Protein AF-A0AAV5ECA9-F1 (afdb_monomer)

Secondary structure (DSSP, 8-state):
-------HHHHHHHHHHTT---EE---TTPEE----HHHHHHHHHHHHHHHTT--S--PPPP-STTTS-EEHHHHHHHHHHHHHHSPPPBTTB--PPPPPEE-SSHHHHHHHHIIIIIHHHHHHHHS-S-----

Foldseek 3Di:
DPPPPQDDLRVVLVCQLVVVQQADEFAQADFDFDDDPVNVVVVVVVVCVVCVPPPDDDDDDDTCCVVDGDGPNNSQVCSLVVCQVVFRQDPVGTDNGDRHHYDNDVVVVVVCCCVPPVVVVVVVVPDDPDPDDD

Organism: NCBI:txid191504

Solvent-accessible surface area (backbone atoms only — not comparable to full-atom values): 8334 Å² total; per-residue (Å²): 132,85,83,70,90,58,56,75,67,52,36,50,53,51,30,51,60,68,62,73,46,71,58,48,76,47,39,51,78,41,70,45,72,69,66,57,69,67,59,53,51,52,51,50,54,51,54,48,68,74,40,74,87,53,95,72,89,82,87,84,86,87,76,32,38,88,87,56,64,36,34,40,46,55,57,54,51,50,53,50,52,50,35,67,76,53,60,51,69,48,100,88,48,72,56,88,70,75,82,61,46,73,23,67,44,65,69,57,42,52,50,49,47,39,65,71,51,48,48,55,50,53,54,62,70,68,51,74,100,77,77,75,91,125

Structure (mmCIF, N/CA/C/O backbone):
data_AF-A0AAV5ECA9-F1
#
_entry.id   AF-A0AAV5ECA9-F1
#
loop_
_atom_site.group_PDB
_atom_site.id
_atom_site.type_symbol
_atom_site.label_atom_id
_atom_site.label_alt_id
_atom_site.label_comp_id
_atom_site.label_asym_id
_atom_site.label_entity_id
_atom_site.label_seq_id
_atom_site.pdbx_PDB_ins_code
_atom_site.Cartn_x
_atom_site.Cartn_y
_atom_site.Cartn_z
_atom_site.occupancy
_atom_site.B_iso_or_equiv
_atom_site.auth_seq_id
_atom_site.auth_comp_id
_atom_site.auth_asym_id
_atom_site.auth_atom_id
_atom_site.pdbx_PDB_model_num
ATOM 1 N N . MET A 1 1 ? -8.337 20.057 -13.187 1.00 33.06 1 MET A N 1
ATOM 2 C CA . MET A 1 1 ? -7.782 18.888 -12.476 1.00 33.06 1 MET A CA 1
ATOM 3 C C . MET A 1 1 ? -8.261 18.992 -11.038 1.00 33.06 1 MET A C 1
ATOM 5 O O . MET A 1 1 ? -7.752 19.825 -10.302 1.00 33.06 1 MET A O 1
ATOM 9 N N . CYS A 1 2 ? -9.343 18.292 -10.684 1.00 32.81 2 CYS A N 1
ATOM 10 C CA . CYS A 1 2 ? -9.820 18.256 -9.302 1.00 32.81 2 CYS A CA 1
ATOM 11 C C . CYS A 1 2 ? -8.792 17.478 -8.485 1.00 32.81 2 CYS A C 1
ATOM 13 O O . CYS A 1 2 ? -8.613 16.285 -8.711 1.00 32.81 2 CYS A O 1
ATOM 15 N N . VAL A 1 3 ? -8.095 18.156 -7.578 1.00 43.09 3 VAL A N 1
ATOM 16 C CA . VAL A 1 3 ? -7.266 17.488 -6.575 1.00 43.09 3 VAL A CA 1
ATOM 17 C C . VAL A 1 3 ? -8.232 16.949 -5.525 1.00 43.09 3 VAL A C 1
ATOM 19 O O . VAL A 1 3 ? -8.545 17.623 -4.550 1.00 43.09 3 VAL A O 1
ATOM 22 N N . VAL A 1 4 ? -8.798 15.770 -5.788 1.00 57.12 4 VAL A N 1
ATOM 23 C CA . VAL A 1 4 ? -9.406 14.970 -4.724 1.00 57.12 4 VAL A CA 1
ATOM 24 C C . VAL A 1 4 ? -8.251 14.541 -3.832 1.00 57.12 4 VAL A C 1
ATOM 26 O O . VAL A 1 4 ? -7.229 14.061 -4.324 1.00 57.12 4 VAL A O 1
ATOM 29 N N . GLU A 1 5 ? -8.368 14.785 -2.534 1.00 60.12 5 GLU A N 1
ATOM 30 C CA . GLU A 1 5 ? -7.325 14.423 -1.587 1.00 60.12 5 GLU A CA 1
ATOM 31 C C . GLU A 1 5 ? -7.313 12.899 -1.403 1.00 60.12 5 GLU A C 1
ATOM 33 O O . GLU A 1 5 ? -7.992 12.345 -0.544 1.00 60.12 5 GLU A O 1
ATOM 38 N N . CYS A 1 6 ? -6.570 12.207 -2.263 1.00 73.88 6 CYS A N 1
ATOM 39 C CA . CYS A 1 6 ? -6.381 10.766 -2.184 1.00 73.88 6 CYS A CA 1
ATOM 40 C C . CYS A 1 6 ? -5.320 10.447 -1.128 1.00 73.88 6 CYS A C 1
ATOM 42 O O . CYS A 1 6 ? -4.213 10.988 -1.164 1.00 73.88 6 CYS A O 1
ATOM 44 N N . ARG A 1 7 ? -5.634 9.543 -0.198 1.00 74.62 7 ARG A N 1
ATOM 45 C CA . ARG A 1 7 ? -4.696 9.075 0.833 1.00 74.62 7 ARG A CA 1
ATOM 46 C C . ARG A 1 7 ? -4.539 7.558 0.743 1.00 74.62 7 ARG A C 1
ATOM 48 O O . ARG A 1 7 ? -5.417 6.879 0.221 1.00 74.62 7 ARG A O 1
ATOM 55 N N . THR A 1 8 ? -3.393 7.051 1.206 1.00 83.56 8 THR A N 1
ATOM 56 C CA . THR A 1 8 ? -3.091 5.608 1.328 1.00 83.56 8 THR A CA 1
ATOM 57 C C . THR A 1 8 ? -3.494 4.782 0.094 1.00 83.56 8 THR A C 1
ATOM 59 O O . THR A 1 8 ? -2.805 4.853 -0.925 1.00 83.56 8 THR A O 1
ATOM 62 N N . THR A 1 9 ? -4.583 4.012 0.163 1.00 84.31 9 THR A N 1
ATOM 63 C CA . THR A 1 9 ? -5.021 3.096 -0.904 1.00 84.31 9 THR A CA 1
ATOM 64 C C . THR A 1 9 ? -5.550 3.847 -2.124 1.00 84.31 9 THR A C 1
ATOM 66 O O . THR A 1 9 ? -5.224 3.482 -3.252 1.00 84.31 9 THR A O 1
ATOM 69 N N . ASP A 1 10 ? -6.280 4.946 -1.926 1.00 86.56 10 ASP A N 1
ATOM 70 C CA . ASP A 1 10 ? -6.808 5.751 -3.034 1.00 86.56 10 ASP A CA 1
ATOM 71 C C . ASP A 1 10 ? -5.672 6.388 -3.834 1.00 86.56 10 ASP A C 1
ATOM 73 O O . ASP A 1 10 ? -5.709 6.433 -5.063 1.00 86.56 10 ASP A O 1
ATOM 77 N N . ALA A 1 11 ? -4.616 6.831 -3.142 1.00 88.44 11 ALA A N 1
ATOM 78 C CA . ALA A 1 11 ? -3.428 7.386 -3.785 1.00 88.44 11 ALA A CA 1
ATOM 79 C C . ALA A 1 11 ? -2.706 6.334 -4.643 1.00 88.44 11 ALA A C 1
ATOM 81 O O . ALA A 1 11 ? -2.259 6.642 -5.750 1.00 88.44 11 ALA A O 1
ATOM 82 N N . PHE A 1 12 ? -2.636 5.086 -4.165 1.00 88.75 12 PHE A N 1
ATOM 83 C CA . PHE A 1 12 ? -2.111 3.971 -4.951 1.00 88.75 12 PHE A CA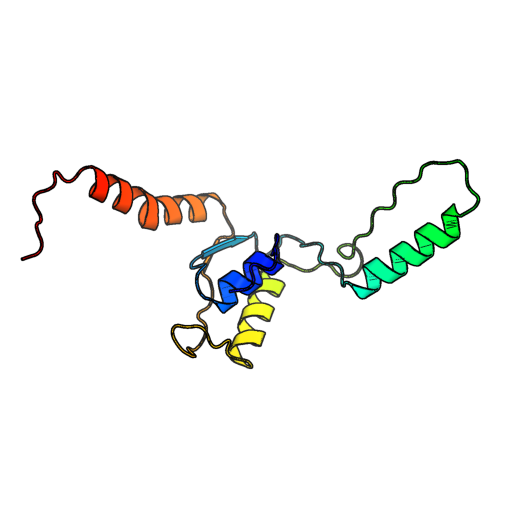 1
ATOM 84 C C . PHE A 1 12 ? -2.963 3.713 -6.200 1.00 88.75 12 PHE A C 1
ATOM 86 O O . PHE A 1 12 ? -2.416 3.638 -7.298 1.00 88.75 12 PHE A O 1
ATOM 93 N N . ILE A 1 13 ? -4.289 3.626 -6.056 1.00 90.00 13 ILE A N 1
ATOM 94 C CA . ILE A 1 13 ? -5.207 3.351 -7.172 1.00 90.00 13 ILE A CA 1
ATOM 95 C C . ILE A 1 13 ? -5.126 4.456 -8.229 1.00 90.00 13 ILE A C 1
ATOM 97 O O . ILE A 1 13 ? -4.998 4.153 -9.415 1.00 90.00 13 ILE A O 1
ATOM 101 N N . VAL A 1 14 ? -5.152 5.728 -7.821 1.00 89.19 14 VAL A N 1
ATOM 102 C CA . VAL A 1 14 ? -5.055 6.874 -8.741 1.00 89.19 14 VAL A CA 1
ATOM 103 C C . VAL A 1 14 ? -3.691 6.915 -9.423 1.00 89.19 14 VAL A C 1
ATOM 105 O O . VAL A 1 14 ? -3.618 6.997 -10.648 1.00 89.19 14 VAL A O 1
ATOM 108 N N . GLY A 1 15 ? -2.598 6.776 -8.669 1.00 88.81 15 GLY A N 1
ATOM 109 C CA . GLY A 1 15 ? -1.260 6.764 -9.258 1.00 88.81 15 GLY A CA 1
ATOM 110 C C . GLY A 1 15 ? -1.020 5.566 -10.185 1.00 88.81 15 GLY A C 1
ATOM 111 O O . GLY A 1 15 ? -0.319 5.681 -11.193 1.00 88.81 15 GLY A O 1
ATOM 112 N N . TYR A 1 16 ? -1.654 4.424 -9.907 1.00 89.44 16 TYR A N 1
ATOM 113 C CA . TYR A 1 16 ? -1.679 3.278 -10.811 1.00 89.44 16 TYR A CA 1
ATOM 114 C C . TYR A 1 16 ? -2.492 3.572 -12.080 1.00 89.44 16 TYR A C 1
ATOM 116 O O . TYR A 1 16 ? -2.037 3.271 -13.190 1.00 89.44 16 TYR A O 1
ATOM 124 N N . ALA A 1 17 ? -3.681 4.167 -11.937 1.00 88.94 17 ALA A N 1
ATOM 125 C CA . ALA A 1 17 ? -4.546 4.545 -13.050 1.00 88.94 17 ALA A CA 1
ATOM 126 C C . ALA A 1 17 ? -3.821 5.498 -14.008 1.00 88.94 17 ALA A C 1
ATOM 128 O O . ALA A 1 17 ? -3.868 5.304 -15.226 1.00 88.94 17 ALA A O 1
ATOM 129 N N . ASP A 1 18 ? -3.069 6.450 -13.461 1.00 88.12 18 ASP A N 1
ATOM 130 C CA . ASP A 1 18 ? -2.258 7.396 -14.226 1.00 88.12 18 ASP A CA 1
ATOM 131 C C . ASP A 1 18 ? -0.905 6.829 -14.683 1.00 88.12 18 ASP A C 1
ATOM 133 O O . ASP A 1 18 ? -0.225 7.441 -15.508 1.00 88.12 18 ASP A O 1
ATOM 137 N N . GLN A 1 19 ? -0.528 5.639 -14.197 1.00 86.75 19 GLN A N 1
ATOM 138 C CA . GLN A 1 19 ? 0.783 5.009 -14.404 1.00 86.75 19 GLN A CA 1
ATOM 139 C C . GLN A 1 19 ? 1.946 5.932 -13.995 1.00 86.75 19 GLN A C 1
ATOM 141 O O . GLN A 1 19 ? 3.008 5.940 -14.618 1.00 86.75 19 GLN A O 1
ATOM 146 N N . THR A 1 20 ? 1.744 6.722 -12.939 1.00 86.88 20 THR A N 1
ATOM 147 C CA . THR A 1 20 ? 2.758 7.604 -12.340 1.00 86.88 20 THR A CA 1
ATOM 148 C C . THR A 1 20 ? 3.579 6.898 -11.268 1.00 86.88 20 THR A C 1
ATOM 150 O O . THR A 1 20 ? 4.652 7.381 -10.914 1.00 86.88 20 THR A O 1
ATOM 153 N N . ILE A 1 21 ? 3.106 5.745 -10.783 1.00 85.19 21 ILE A N 1
ATOM 154 C CA . ILE A 1 21 ? 3.798 4.896 -9.810 1.00 85.19 21 ILE A CA 1
ATOM 155 C C . ILE A 1 21 ? 4.451 3.720 -10.557 1.00 85.19 21 ILE A C 1
ATOM 157 O O . ILE A 1 21 ? 3.763 2.762 -10.896 1.00 85.19 21 ILE A O 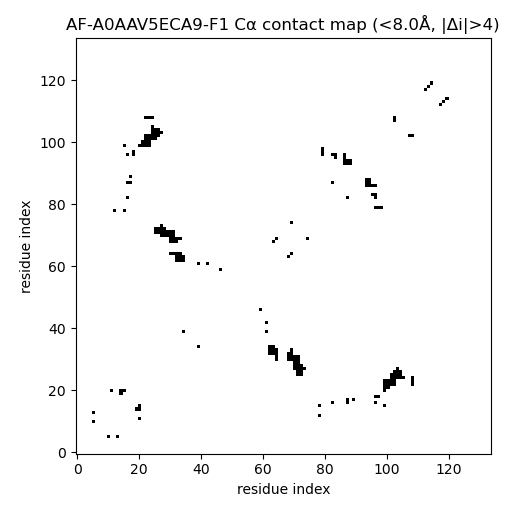1
ATOM 161 N N . PRO A 1 22 ? 5.766 3.755 -10.833 1.00 83.06 22 PRO A N 1
ATOM 162 C CA . PRO A 1 22 ? 6.455 2.683 -11.559 1.00 83.06 22 PRO A CA 1
ATOM 163 C C . PRO A 1 22 ? 6.756 1.460 -10.680 1.00 83.06 22 PRO A C 1
ATOM 165 O O . PRO A 1 22 ? 6.846 0.336 -11.177 1.00 83.06 22 PRO A O 1
ATOM 168 N N . CYS A 1 23 ? 6.906 1.665 -9.372 1.00 88.38 23 CYS A N 1
ATOM 169 C CA . CYS A 1 23 ? 7.163 0.613 -8.398 1.00 88.38 23 CYS A CA 1
ATOM 170 C C . CYS A 1 23 ? 6.566 0.955 -7.033 1.00 88.38 23 CYS A C 1
ATOM 172 O O . CYS A 1 23 ? 6.418 2.133 -6.703 1.00 88.38 23 CYS A O 1
ATOM 174 N N . PHE A 1 24 ? 6.303 -0.061 -6.215 1.00 86.94 24 PHE A N 1
ATOM 175 C CA . PHE A 1 24 ? 5.764 0.122 -4.874 1.00 86.94 24 PHE A CA 1
ATOM 176 C C . PHE A 1 24 ? 6.369 -0.880 -3.880 1.00 86.94 24 PHE A C 1
ATOM 178 O O . PHE A 1 24 ? 6.679 -2.020 -4.232 1.00 86.94 24 PHE A O 1
ATOM 185 N N . ALA A 1 25 ? 6.577 -0.433 -2.641 1.00 88.81 25 ALA A N 1
ATOM 186 C CA . ALA A 1 25 ? 7.049 -1.273 -1.547 1.00 88.81 25 ALA A CA 1
ATOM 187 C C . ALA A 1 25 ? 5.847 -1.744 -0.732 1.00 88.81 25 ALA A C 1
ATOM 189 O O . ALA A 1 25 ? 5.282 -0.982 0.049 1.00 88.81 25 ALA A O 1
ATOM 190 N N . LEU A 1 26 ? 5.470 -2.998 -0.931 1.00 85.81 26 LEU A N 1
ATOM 191 C CA . LEU A 1 26 ? 4.404 -3.654 -0.198 1.00 85.81 26 LEU A CA 1
ATOM 192 C C . LEU A 1 26 ? 4.826 -5.103 0.003 1.00 85.81 26 LEU A C 1
ATOM 194 O O . LEU A 1 26 ? 5.271 -5.746 -0.944 1.00 85.81 26 LEU A O 1
ATOM 198 N N . ASP A 1 27 ? 4.745 -5.578 1.241 1.00 86.38 27 ASP A N 1
ATOM 199 C CA . ASP A 1 27 ? 4.854 -7.007 1.509 1.00 86.38 27 ASP A CA 1
ATOM 200 C C . ASP A 1 27 ? 3.572 -7.665 0.995 1.00 86.38 27 ASP A C 1
ATOM 202 O O . ASP A 1 27 ? 2.471 -7.276 1.389 1.00 86.38 27 ASP A O 1
ATOM 206 N N . ASP A 1 28 ? 3.717 -8.642 0.106 1.00 84.31 28 ASP A N 1
ATOM 207 C CA . ASP A 1 28 ? 2.616 -9.373 -0.512 1.00 84.31 28 ASP A CA 1
ATOM 208 C C . ASP A 1 28 ? 1.645 -9.936 0.531 1.00 84.31 28 ASP A C 1
ATOM 210 O O . ASP A 1 28 ? 0.445 -10.002 0.266 1.00 84.31 28 ASP A O 1
ATOM 214 N N . LYS A 1 29 ? 2.160 -10.299 1.715 1.00 87.25 29 LYS A N 1
ATOM 215 C CA . LYS A 1 29 ? 1.395 -10.880 2.827 1.00 87.25 29 LYS A CA 1
ATOM 216 C C . LYS A 1 29 ? 0.954 -9.860 3.873 1.00 87.25 29 LYS A C 1
ATOM 218 O O . LYS A 1 29 ? 0.348 -10.246 4.873 1.00 87.25 29 LYS A O 1
ATOM 223 N N . ALA A 1 30 ? 1.272 -8.577 3.696 1.00 87.44 30 ALA A N 1
ATOM 224 C CA . ALA A 1 30 ? 0.770 -7.552 4.599 1.00 87.44 30 ALA A CA 1
ATOM 225 C C . ALA A 1 30 ? -0.757 -7.507 4.515 1.00 87.44 30 ALA A C 1
ATOM 227 O O . ALA A 1 30 ? -1.322 -7.399 3.427 1.00 87.44 30 ALA A O 1
ATOM 228 N N . ILE A 1 31 ? -1.411 -7.566 5.674 1.00 89.12 31 ILE A N 1
ATOM 229 C CA . ILE A 1 31 ? -2.857 -7.396 5.776 1.00 89.12 31 ILE A CA 1
ATOM 230 C C . ILE A 1 31 ? -3.147 -5.896 5.764 1.00 89.12 31 ILE A C 1
ATOM 232 O O . ILE A 1 31 ? -2.669 -5.153 6.624 1.00 89.12 31 ILE A O 1
ATOM 236 N N . ILE A 1 32 ? -3.917 -5.455 4.775 1.00 86.50 32 ILE A N 1
ATOM 237 C CA . ILE A 1 32 ? -4.373 -4.078 4.626 1.00 86.50 32 ILE A CA 1
ATOM 238 C C . ILE A 1 32 ? -5.801 -3.991 5.153 1.00 86.50 32 ILE A C 1
ATOM 240 O O . ILE A 1 32 ? -6.714 -4.624 4.625 1.00 86.50 32 ILE A O 1
ATOM 244 N N . ASP A 1 33 ? -6.007 -3.157 6.168 1.00 87.62 33 ASP A N 1
ATOM 245 C CA . ASP A 1 33 ? -7.338 -2.906 6.711 1.00 87.62 33 ASP A CA 1
ATOM 246 C C . ASP A 1 33 ? -8.097 -1.907 5.826 1.00 87.62 33 ASP A C 1
ATOM 248 O O . ASP A 1 33 ? -7.980 -0.690 5.975 1.00 87.62 33 ASP A O 1
ATOM 252 N N . THR A 1 34 ? -8.823 -2.433 4.838 1.00 85.75 34 THR A N 1
ATOM 253 C CA . THR A 1 34 ? -9.680 -1.638 3.948 1.00 85.75 34 THR A CA 1
ATOM 254 C C . THR A 1 34 ? -11.132 -1.840 4.353 1.00 85.75 34 THR A C 1
ATOM 256 O O . THR A 1 34 ? -11.670 -2.937 4.217 1.00 85.75 34 THR A O 1
ATOM 259 N N . ILE A 1 35 ? -11.773 -0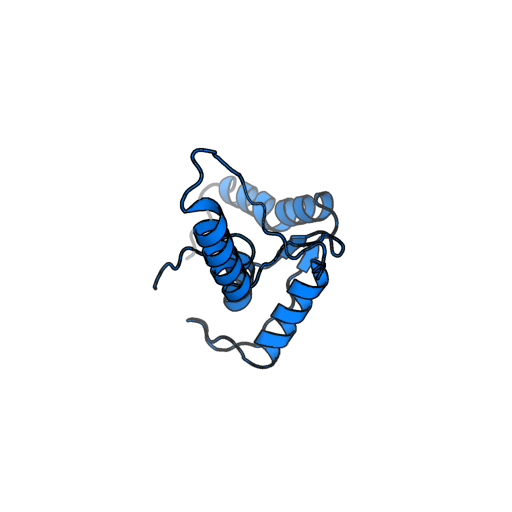.774 4.829 1.00 87.62 35 ILE A N 1
ATOM 260 C CA . ILE A 1 35 ? -13.158 -0.808 5.303 1.00 87.62 35 ILE A CA 1
ATOM 261 C C . ILE A 1 35 ? -14.048 -0.124 4.259 1.00 87.62 35 ILE A C 1
ATOM 263 O O . ILE A 1 35 ? -13.824 1.049 3.949 1.00 87.62 35 ILE A O 1
ATOM 267 N N . PRO A 1 36 ? -15.058 -0.820 3.714 1.00 87.75 36 PRO A N 1
ATOM 268 C CA . PRO A 1 36 ? -16.049 -0.218 2.831 1.00 87.75 36 PRO A CA 1
ATOM 269 C C . PRO A 1 36 ? -16.772 0.972 3.481 1.00 87.75 36 PRO A C 1
ATOM 271 O O . PRO A 1 36 ? -17.055 0.972 4.682 1.00 87.75 36 PRO A O 1
ATOM 274 N N . GLY A 1 37 ? -17.097 1.996 2.687 1.00 88.81 37 GLY A N 1
ATOM 275 C CA . GLY A 1 37 ? -17.698 3.233 3.200 1.00 88.81 37 GLY A CA 1
ATOM 276 C C . GLY A 1 37 ? -19.068 3.034 3.860 1.00 88.81 37 GLY A C 1
ATOM 277 O O . GLY A 1 37 ? -19.384 3.699 4.844 1.00 88.81 37 GLY A O 1
ATOM 278 N N . ASP A 1 38 ? -19.864 2.085 3.376 1.00 92.06 38 ASP A N 1
ATOM 279 C CA . ASP A 1 38 ? -21.152 1.703 3.958 1.00 92.06 38 ASP A CA 1
ATOM 280 C C . ASP A 1 38 ? -21.000 1.095 5.360 1.00 92.06 38 ASP A C 1
ATOM 282 O O . ASP A 1 38 ? -21.763 1.440 6.264 1.00 92.06 38 ASP A O 1
ATOM 286 N N . MET A 1 39 ? -19.976 0.267 5.590 1.00 91.56 39 MET A N 1
ATOM 287 C CA . MET A 1 39 ? -19.684 -0.262 6.927 1.00 91.56 39 MET A CA 1
ATOM 288 C C . MET A 1 39 ? -19.280 0.849 7.900 1.00 91.56 39 MET A C 1
ATOM 290 O O . MET A 1 39 ? -19.716 0.833 9.052 1.00 91.56 39 MET A O 1
ATOM 294 N N . VAL A 1 40 ? -18.508 1.843 7.444 1.00 92.19 40 VAL A N 1
ATOM 295 C CA . VAL A 1 40 ? -18.139 3.009 8.266 1.00 92.19 40 VAL A CA 1
ATOM 296 C C . VAL A 1 40 ? -19.382 3.804 8.673 1.00 92.19 40 VAL A C 1
ATOM 298 O O . VAL A 1 40 ? -19.545 4.128 9.850 1.00 92.19 40 VAL A O 1
ATOM 301 N N . ILE A 1 41 ? -20.285 4.079 7.727 1.00 95.12 41 ILE A N 1
ATOM 302 C CA . ILE A 1 41 ? -21.533 4.810 7.994 1.00 95.12 41 ILE A CA 1
ATOM 303 C C . ILE A 1 41 ? -22.416 4.028 8.973 1.00 95.12 41 ILE A C 1
ATOM 305 O O . ILE A 1 41 ? -22.893 4.590 9.961 1.00 95.12 41 ILE A O 1
ATOM 309 N N . ASN A 1 42 ? -22.593 2.724 8.750 1.00 94.38 42 ASN A N 1
ATOM 310 C CA . ASN A 1 42 ? -23.394 1.873 9.627 1.00 94.38 42 ASN A CA 1
ATOM 311 C C . ASN A 1 42 ? -22.819 1.822 11.050 1.00 94.38 42 ASN A C 1
ATOM 313 O O . ASN A 1 42 ? -23.555 1.994 12.023 1.00 94.38 42 ASN A O 1
ATOM 317 N N . ALA A 1 43 ? -21.503 1.657 11.187 1.00 93.50 43 ALA A N 1
ATOM 318 C CA . ALA A 1 43 ? -20.836 1.666 12.484 1.00 93.50 43 ALA A CA 1
ATOM 319 C C . ALA A 1 43 ? -20.973 3.023 13.197 1.00 93.50 43 ALA A C 1
ATOM 321 O O . ALA A 1 43 ? -21.216 3.061 14.403 1.00 93.50 43 ALA A O 1
ATOM 322 N N . MET A 1 44 ? -20.891 4.136 12.461 1.00 95.25 44 MET A N 1
ATOM 323 C CA . MET A 1 44 ? -21.103 5.480 13.005 1.00 95.25 44 MET A CA 1
ATOM 324 C C . MET A 1 44 ? -22.529 5.662 13.541 1.00 95.25 44 MET A C 1
ATOM 326 O O . MET A 1 44 ? -22.703 6.167 14.650 1.00 95.25 44 MET A O 1
ATOM 330 N N . LEU A 1 45 ? -23.547 5.213 12.799 1.00 96.31 45 LEU A N 1
ATOM 331 C CA . LEU A 1 45 ? -24.943 5.267 13.245 1.00 96.31 45 LEU A CA 1
ATOM 332 C C . LEU A 1 45 ? -25.153 4.469 14.539 1.00 96.31 45 LEU A C 1
ATOM 334 O O . LEU A 1 45 ? -25.783 4.965 15.475 1.00 96.31 45 LEU A O 1
ATOM 338 N N . VAL A 1 46 ? -24.571 3.270 14.629 1.00 94.69 46 VAL A N 1
ATOM 339 C CA . VAL A 1 46 ? -24.613 2.443 15.844 1.00 94.69 46 VAL A CA 1
ATOM 340 C C . VAL A 1 46 ? -23.881 3.124 17.008 1.00 94.69 46 VAL A C 1
ATOM 342 O O . VAL A 1 46 ? -24.403 3.165 18.124 1.00 94.69 46 VAL A O 1
ATOM 345 N N . ALA A 1 47 ? -22.706 3.713 16.781 1.00 94.19 47 ALA A N 1
ATOM 346 C CA . ALA A 1 47 ? -21.960 4.433 17.815 1.00 94.19 47 ALA A CA 1
ATOM 347 C C . ALA A 1 47 ? -22.745 5.641 18.361 1.00 94.19 47 ALA A C 1
ATOM 349 O O . ALA A 1 47 ? -22.802 5.848 19.573 1.00 94.19 47 ALA A O 1
ATOM 350 N N . ILE A 1 48 ? -23.416 6.401 17.487 1.00 94.12 48 ILE A N 1
ATOM 351 C CA . ILE A 1 48 ? -24.277 7.523 17.887 1.00 94.12 48 ILE A CA 1
ATOM 352 C C . ILE A 1 48 ? -25.464 7.011 18.707 1.00 94.12 48 ILE A C 1
ATOM 354 O O . ILE A 1 48 ? -25.700 7.499 19.813 1.00 94.12 48 ILE A O 1
ATOM 358 N N . ALA A 1 49 ? -26.179 5.999 18.209 1.00 94.12 49 ALA A N 1
ATOM 359 C CA . ALA A 1 49 ? -27.355 5.451 18.883 1.00 94.12 49 ALA A CA 1
ATOM 360 C C . ALA A 1 49 ? -27.017 4.874 20.268 1.00 94.12 49 ALA A C 1
ATOM 362 O O . ALA A 1 49 ? -27.751 5.080 21.233 1.00 94.12 49 ALA A O 1
ATOM 363 N N . THR A 1 50 ? -25.880 4.187 20.391 1.00 92.44 50 THR A N 1
ATOM 364 C CA . THR A 1 50 ? -25.444 3.576 21.656 1.00 92.44 50 THR A CA 1
ATOM 365 C C . THR A 1 50 ? -24.947 4.593 22.685 1.00 92.44 50 THR A C 1
ATOM 367 O O . THR A 1 50 ? -24.969 4.281 23.883 1.00 92.44 50 THR A O 1
ATOM 370 N N . GLN A 1 51 ? -24.505 5.780 22.247 1.00 92.31 51 GLN A N 1
ATOM 371 C CA . GLN A 1 51 ? -23.906 6.813 23.097 1.00 92.31 51 GLN A CA 1
ATOM 372 C C . GLN A 1 51 ? -24.816 8.020 23.370 1.00 92.31 51 GLN A C 1
ATOM 374 O O . GLN A 1 51 ? -24.519 8.798 24.271 1.00 92.31 51 GLN A O 1
ATOM 379 N N . TYR A 1 52 ? -25.948 8.147 22.673 1.00 87.50 52 TYR A N 1
ATOM 380 C CA . TYR A 1 52 ? -26.840 9.317 22.688 1.00 87.50 52 TYR A CA 1
ATOM 381 C C . TYR A 1 52 ? -27.221 9.859 24.087 1.00 87.50 52 TYR A C 1
ATOM 383 O O . TYR A 1 52 ? -27.391 11.064 24.256 1.00 87.50 52 TYR A O 1
ATOM 391 N N . HIS A 1 53 ? -27.289 9.006 25.117 1.00 88.31 53 HIS A N 1
ATOM 392 C CA . HIS A 1 53 ? -27.594 9.404 26.504 1.00 88.31 53 HIS A CA 1
ATOM 393 C C . HIS A 1 53 ? -26.503 9.061 27.529 1.00 88.31 53 HIS A C 1
ATOM 395 O O . HIS A 1 53 ? -26.729 9.148 28.739 1.00 88.31 53 HIS A O 1
ATOM 401 N N . LYS A 1 54 ? -25.311 8.662 27.083 1.00 88.19 54 LYS A N 1
ATOM 402 C CA . LYS A 1 54 ? -24.213 8.286 27.978 1.00 88.19 54 LYS A CA 1
ATOM 403 C C . LYS A 1 54 ? -23.264 9.465 28.166 1.00 88.19 54 LYS A C 1
ATOM 405 O O . LYS A 1 54 ? -22.801 10.064 27.205 1.00 88.19 54 LYS A O 1
ATOM 410 N N . LYS A 1 55 ? -22.927 9.768 29.424 1.00 79.44 55 LYS A N 1
ATOM 411 C CA . LYS A 1 55 ? -21.940 10.805 29.786 1.00 79.44 55 LYS A CA 1
ATOM 412 C C . LYS A 1 55 ? -20.484 10.321 29.713 1.00 79.44 55 LYS A C 1
ATOM 414 O O . LYS A 1 55 ? -19.584 11.037 30.137 1.00 79.44 55 LYS A O 1
ATOM 419 N N . SER A 1 56 ? -20.248 9.098 29.240 1.00 87.38 56 SER A N 1
ATOM 420 C CA . SER A 1 56 ? -18.903 8.544 29.095 1.00 87.38 56 SER A CA 1
ATOM 421 C C . SER A 1 56 ? -18.278 8.945 27.759 1.00 87.38 56 SER A C 1
ATOM 423 O O . SER A 1 56 ? -18.971 9.308 26.812 1.00 87.38 56 SER A O 1
ATOM 425 N N . GLN A 1 57 ? -16.957 8.862 27.666 1.00 86.56 57 GLN A N 1
ATOM 426 C CA . GLN A 1 57 ? -16.247 8.900 26.393 1.00 86.56 57 GLN A CA 1
ATOM 427 C C . GLN A 1 57 ? -15.848 7.466 26.045 1.00 86.56 57 GLN A C 1
ATOM 429 O O . GLN A 1 57 ? -15.248 6.778 26.869 1.00 86.56 57 GLN A O 1
ATOM 434 N N . VAL A 1 58 ? -16.211 7.004 24.849 1.00 92.25 58 VAL A N 1
ATOM 435 C CA . VAL A 1 58 ? -15.896 5.654 24.362 1.00 92.25 58 VAL A CA 1
ATOM 436 C C . VAL A 1 58 ? -15.221 5.782 23.006 1.00 92.25 58 VAL A C 1
ATOM 438 O O . VAL A 1 58 ? -15.676 6.546 22.156 1.00 92.25 58 VAL A O 1
ATOM 441 N N . ILE A 1 59 ? -14.125 5.052 22.818 1.00 92.56 59 ILE A N 1
ATOM 442 C CA . ILE A 1 59 ? -13.402 4.981 21.549 1.00 92.56 59 ILE A CA 1
ATOM 443 C C . ILE A 1 59 ? -13.805 3.676 20.869 1.00 92.56 59 ILE A C 1
ATOM 445 O O . ILE A 1 59 ? -13.594 2.600 21.424 1.00 92.56 59 ILE A O 1
ATOM 449 N N . TYR A 1 60 ? -14.380 3.780 19.672 1.00 91.19 60 TYR A N 1
ATOM 450 C CA . TYR A 1 60 ? -14.724 2.633 18.839 1.00 91.19 60 TYR A CA 1
ATOM 451 C C . TYR A 1 60 ? -13.654 2.459 17.762 1.00 91.19 60 TYR A C 1
ATOM 453 O O . TYR A 1 60 ? -13.413 3.372 16.973 1.00 91.19 60 TYR A O 1
ATOM 461 N N . HIS A 1 61 ? -13.010 1.294 17.736 1.00 90.50 61 HIS A N 1
ATOM 462 C CA . HIS A 1 61 ? -12.113 0.907 16.654 1.00 90.50 61 HIS A CA 1
ATOM 463 C C . HIS A 1 61 ? -12.895 0.047 15.664 1.00 90.50 61 HIS A C 1
ATOM 465 O O . HIS A 1 61 ? -13.418 -1.003 16.034 1.00 90.50 61 HIS A O 1
ATOM 471 N N . ILE A 1 62 ? -13.009 0.519 14.427 1.00 88.75 62 ILE A N 1
ATOM 472 C CA . ILE A 1 62 ? -13.664 -0.206 13.340 1.00 88.75 62 ILE A CA 1
ATOM 473 C C . ILE A 1 62 ? -12.538 -0.777 12.485 1.00 88.75 62 ILE A C 1
ATOM 475 O O . ILE A 1 62 ? -11.655 -0.025 12.083 1.00 88.75 62 ILE A O 1
ATOM 479 N N . SER A 1 63 ? -12.570 -2.084 12.244 1.00 86.94 63 SER A N 1
ATOM 480 C CA . SER A 1 63 ? -11.597 -2.803 11.425 1.00 86.94 63 SER A CA 1
ATOM 481 C C . SER A 1 63 ? -12.323 -3.889 10.639 1.00 86.94 63 SER A C 1
ATOM 483 O O . SER A 1 63 ? -13.222 -4.539 11.176 1.00 86.94 63 SER A O 1
ATOM 485 N N . ALA A 1 64 ? -11.959 -4.069 9.373 1.00 83.19 64 ALA A N 1
ATOM 486 C CA . ALA A 1 64 ? -12.437 -5.162 8.533 1.00 83.19 64 ALA A CA 1
ATOM 487 C C . ALA A 1 64 ? -11.425 -6.314 8.472 1.00 83.19 64 ALA A C 1
ATOM 489 O O . ALA A 1 64 ? -11.813 -7.437 8.167 1.00 83.19 64 ALA A O 1
ATOM 490 N N . ALA A 1 65 ? -10.154 -6.066 8.802 1.00 77.94 65 ALA A N 1
ATOM 491 C CA . ALA A 1 65 ? -9.061 -7.030 8.674 1.00 77.94 65 ALA A CA 1
ATOM 492 C C . ALA A 1 65 ? -9.287 -8.369 9.404 1.00 77.94 65 ALA A C 1
ATOM 494 O O . ALA A 1 65 ? -8.764 -9.389 8.963 1.00 77.94 65 ALA A O 1
ATOM 495 N N . THR A 1 66 ? -10.054 -8.387 10.498 1.00 74.12 66 THR A N 1
ATOM 496 C CA . THR A 1 66 ? -10.355 -9.617 11.255 1.00 74.12 66 THR A CA 1
ATOM 497 C C . THR A 1 66 ? -11.312 -10.545 10.505 1.00 74.12 66 THR A C 1
ATOM 499 O O . THR A 1 66 ? -11.124 -11.757 10.512 1.00 74.12 66 THR A O 1
ATOM 502 N N . GLU A 1 67 ? -12.326 -9.976 9.853 1.00 77.88 67 GLU A N 1
ATOM 503 C CA . GLU A 1 67 ? -13.377 -10.724 9.146 1.00 77.88 67 GLU A CA 1
ATOM 504 C C . GLU A 1 67 ? -13.029 -10.927 7.666 1.00 77.88 67 GLU A C 1
ATOM 506 O O . GLU A 1 67 ? -13.386 -11.932 7.055 1.00 77.88 67 GLU A O 1
ATOM 511 N N . ASN A 1 68 ? -12.319 -9.961 7.084 1.00 78.88 68 ASN A N 1
ATOM 512 C CA . ASN A 1 68 ? -11.926 -9.933 5.685 1.00 78.88 68 ASN A CA 1
ATOM 513 C C . ASN A 1 68 ? -10.472 -9.448 5.553 1.00 78.88 68 ASN A C 1
ATOM 515 O O . ASN A 1 68 ? -10.229 -8.294 5.179 1.00 78.88 68 ASN A O 1
ATOM 519 N N . PRO A 1 69 ? -9.489 -10.300 5.890 1.00 81.50 69 PRO A N 1
ATOM 520 C CA . PRO A 1 69 ? -8.085 -9.959 5.738 1.00 81.50 69 PRO A CA 1
ATOM 521 C C . PRO A 1 69 ? -7.752 -9.794 4.253 1.00 81.50 69 PRO A C 1
ATOM 523 O O . PRO A 1 69 ? -7.733 -10.756 3.486 1.00 81.50 69 PRO A O 1
ATOM 526 N N . LEU A 1 70 ? -7.475 -8.557 3.843 1.00 87.12 70 LEU A N 1
ATOM 527 C CA . LEU A 1 70 ? -7.063 -8.244 2.480 1.00 87.12 70 LEU A CA 1
ATOM 528 C C . LEU A 1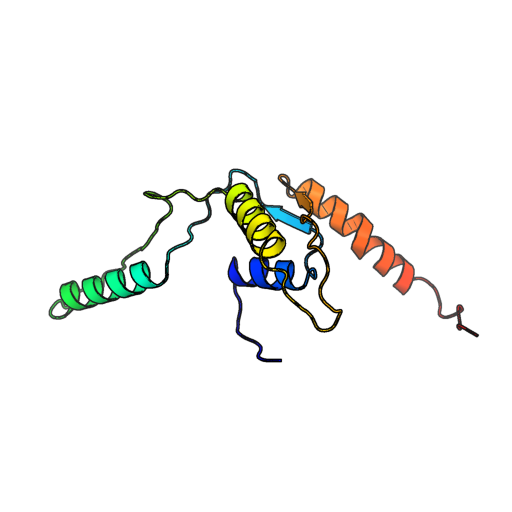 70 ? -5.543 -8.209 2.396 1.00 87.12 70 LEU A C 1
ATOM 530 O O . LEU A 1 70 ? -4.898 -7.309 2.928 1.00 87.12 70 LEU A O 1
ATOM 534 N N . GLU A 1 71 ? -4.968 -9.187 1.707 1.00 89.56 71 GLU A N 1
ATOM 535 C CA . GLU A 1 71 ? -3.532 -9.216 1.444 1.00 89.56 71 GLU A CA 1
ATOM 536 C C . GLU A 1 71 ? -3.125 -8.134 0.436 1.00 89.56 71 GLU A C 1
ATOM 538 O O . GLU A 1 71 ? -3.821 -7.876 -0.553 1.00 89.56 71 GLU A O 1
ATOM 543 N N . GLY A 1 72 ? -1.949 -7.543 0.645 1.00 86.00 72 GLY A N 1
ATOM 544 C CA . GLY A 1 72 ? -1.398 -6.506 -0.219 1.00 86.00 72 GLY A CA 1
ATOM 545 C C . GLY A 1 72 ? -1.332 -6.914 -1.692 1.00 86.00 72 GLY A C 1
ATOM 546 O O . GLY A 1 72 ? -1.767 -6.158 -2.563 1.00 86.00 72 GLY A O 1
ATOM 547 N N . ASN A 1 73 ? -0.884 -8.139 -1.984 1.00 88.88 73 ASN A N 1
ATOM 548 C CA . ASN A 1 73 ? -0.831 -8.651 -3.357 1.00 88.88 73 ASN A CA 1
ATOM 549 C C . ASN A 1 73 ? -2.226 -8.746 -4.008 1.00 88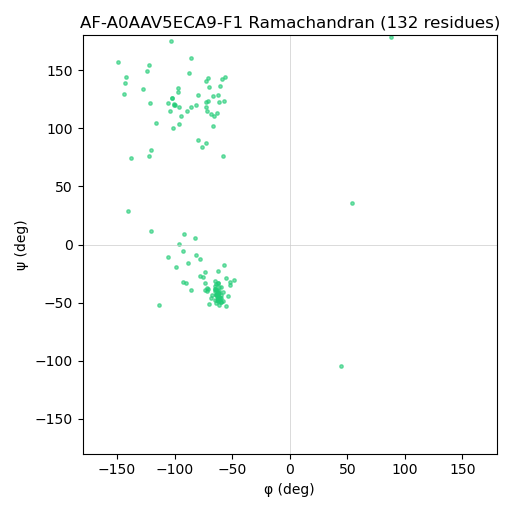.88 73 ASN A C 1
ATOM 551 O O . ASN A 1 73 ? -2.386 -8.487 -5.202 1.00 88.88 73 ASN A O 1
ATOM 555 N N . THR A 1 74 ? -3.261 -9.043 -3.220 1.00 90.88 74 THR A N 1
ATOM 556 C CA . THR A 1 74 ? -4.644 -9.115 -3.711 1.00 90.88 74 THR A CA 1
ATOM 557 C C . THR A 1 74 ? -5.127 -7.750 -4.201 1.00 90.88 74 THR A C 1
ATOM 559 O O . THR A 1 74 ? -5.695 -7.656 -5.289 1.00 90.88 74 THR A O 1
ATOM 562 N N . ILE A 1 75 ? -4.828 -6.675 -3.465 1.00 88.50 75 ILE A N 1
ATOM 563 C CA . ILE A 1 75 ? -5.176 -5.302 -3.867 1.00 88.50 75 ILE A CA 1
ATOM 564 C C . ILE A 1 75 ? -4.478 -4.913 -5.176 1.00 88.50 75 ILE A C 1
ATOM 566 O O . ILE A 1 75 ? -5.101 -4.327 -6.067 1.00 88.50 75 ILE A O 1
ATOM 570 N N . VAL A 1 76 ? -3.205 -5.278 -5.335 1.00 89.62 76 VAL A N 1
ATOM 571 C CA . VAL A 1 76 ? -2.442 -5.030 -6.568 1.00 89.62 76 VAL A CA 1
ATOM 572 C C . VAL A 1 76 ? -3.049 -5.777 -7.753 1.00 89.62 76 VAL A C 1
ATOM 574 O O . VAL A 1 76 ? -3.265 -5.187 -8.815 1.00 89.62 76 VAL A O 1
ATOM 577 N N . GLU A 1 77 ? -3.355 -7.061 -7.575 1.00 91.69 77 GLU A N 1
ATOM 578 C CA . GLU A 1 77 ? -3.929 -7.907 -8.619 1.00 91.69 77 GLU A CA 1
ATOM 579 C C . GLU A 1 77 ? -5.323 -7.422 -9.034 1.00 91.69 77 GLU A C 1
ATOM 581 O O . GLU A 1 77 ? -5.619 -7.338 -10.227 1.00 91.69 77 GLU A O 1
ATOM 586 N N . TRP A 1 78 ? -6.173 -7.052 -8.074 1.00 92.06 78 TRP A N 1
ATOM 587 C CA . TRP A 1 78 ? -7.495 -6.490 -8.351 1.00 92.06 78 TRP A CA 1
ATOM 588 C C . TRP A 1 78 ? -7.405 -5.164 -9.092 1.00 92.06 78 TRP A C 1
ATOM 590 O O . TRP A 1 78 ? -8.109 -4.977 -10.084 1.00 92.06 78 TRP A O 1
ATOM 600 N N . THR A 1 79 ? -6.490 -4.285 -8.681 1.00 90.88 79 THR A N 1
ATOM 601 C CA . THR A 1 79 ? -6.247 -3.008 -9.364 1.00 90.88 79 THR A CA 1
ATOM 602 C C . THR A 1 79 ? -5.798 -3.246 -10.811 1.00 90.88 79 THR A C 1
ATOM 604 O O . THR A 1 79 ? -6.348 -2.651 -11.741 1.00 90.88 79 THR A O 1
ATOM 607 N N . TYR A 1 80 ? -4.858 -4.174 -11.035 1.00 91.69 80 TYR A N 1
ATOM 608 C CA . TYR A 1 80 ? -4.409 -4.549 -12.379 1.00 91.69 80 TYR A CA 1
ATOM 609 C C . TYR A 1 80 ? -5.555 -5.090 -13.241 1.00 91.69 80 TYR A C 1
ATOM 611 O O . TYR A 1 80 ? -5.741 -4.635 -14.373 1.00 91.69 80 TYR A O 1
ATOM 619 N N . ARG A 1 81 ? -6.342 -6.036 -12.714 1.00 93.75 81 ARG A N 1
ATOM 620 C CA . ARG A 1 81 ? -7.476 -6.642 -13.430 1.00 93.75 81 ARG A CA 1
ATOM 621 C C . ARG A 1 81 ? -8.543 -5.613 -13.772 1.00 93.75 81 ARG A C 1
ATOM 623 O O . ARG A 1 81 ? -8.976 -5.564 -14.920 1.00 93.75 81 ARG A O 1
ATOM 630 N N . TYR A 1 82 ? -8.918 -4.771 -12.811 1.00 93.12 82 TYR A N 1
ATOM 631 C CA . TYR A 1 82 ? -9.929 -3.736 -13.000 1.00 93.12 82 TYR A CA 1
ATOM 632 C C . TYR A 1 82 ? -9.573 -2.823 -14.177 1.00 93.12 82 TYR A C 1
ATOM 634 O O . TYR A 1 82 ? -10.353 -2.702 -15.118 1.00 93.12 82 TYR A O 1
ATOM 642 N N . PHE A 1 83 ? -8.360 -2.262 -14.194 1.00 91.06 83 PHE A N 1
ATOM 643 C CA . PHE A 1 83 ? -7.947 -1.368 -15.279 1.00 91.06 83 PHE A CA 1
ATOM 644 C C . PHE A 1 83 ? -7.545 -2.080 -16.578 1.00 91.06 83 PHE A C 1
ATOM 646 O O . PHE A 1 83 ? -7.404 -1.421 -17.609 1.00 91.06 83 PHE A O 1
ATOM 653 N N . SER A 1 84 ? -7.353 -3.401 -16.552 1.00 89.25 84 SER A N 1
ATOM 654 C CA . SER A 1 84 ? -7.196 -4.198 -17.775 1.00 89.25 84 SER A CA 1
ATOM 655 C C . SER A 1 84 ? -8.528 -4.362 -18.510 1.00 89.25 84 SER A C 1
ATOM 657 O O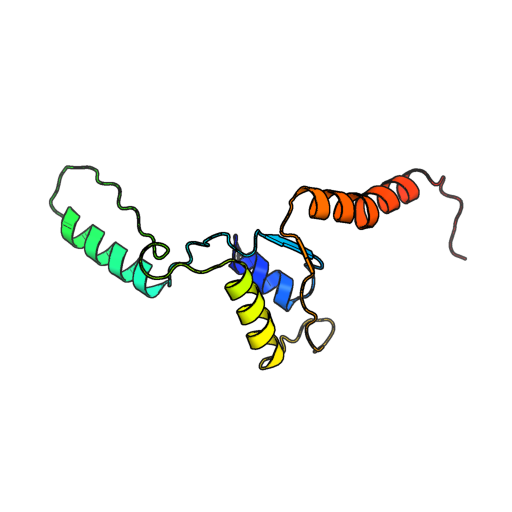 . SER A 1 84 ? -8.541 -4.389 -19.737 1.00 89.25 84 SER A O 1
ATOM 659 N N . ILE A 1 85 ? -9.640 -4.439 -17.769 1.00 91.62 85 ILE A N 1
ATOM 660 C CA . ILE A 1 85 ? -11.003 -4.527 -18.319 1.00 91.62 85 ILE A CA 1
ATOM 661 C C . ILE A 1 85 ? -11.563 -3.132 -18.625 1.00 91.62 85 ILE A C 1
ATOM 663 O O . ILE A 1 85 ? -12.205 -2.938 -19.655 1.00 91.62 85 ILE A O 1
ATOM 667 N N . TYR A 1 86 ? -11.287 -2.155 -17.757 1.00 89.62 86 TYR A N 1
ATOM 668 C CA . TYR A 1 86 ? -11.769 -0.777 -17.860 1.00 89.62 86 TYR A CA 1
ATOM 669 C C . TYR A 1 86 ? -10.590 0.205 -17.934 1.00 89.62 86 TYR A C 1
ATOM 671 O O . TYR A 1 86 ? -10.196 0.791 -16.920 1.00 89.62 86 TYR A O 1
ATOM 679 N N . PRO A 1 87 ? -9.981 0.394 -19.119 1.00 84.69 87 PRO A N 1
ATOM 680 C CA . PRO A 1 87 ? -8.805 1.239 -19.258 1.00 84.69 87 PRO A CA 1
ATOM 681 C C . PRO A 1 87 ? -9.090 2.694 -18.873 1.00 84.69 87 PRO A C 1
ATOM 683 O O . PRO A 1 87 ? -9.933 3.365 -19.467 1.00 84.69 87 PRO A O 1
ATOM 686 N N . HIS A 1 88 ? -8.336 3.214 -17.903 1.00 83.62 88 HIS A N 1
ATOM 687 C CA . HIS A 1 88 ? -8.403 4.630 -17.551 1.00 83.62 88 HIS A CA 1
ATOM 688 C C . HIS A 1 88 ? -7.735 5.490 -18.633 1.00 83.62 88 HIS A C 1
ATOM 690 O O . HIS A 1 88 ? -6.547 5.308 -18.931 1.00 83.62 88 HIS A O 1
ATOM 696 N N . THR A 1 89 ? -8.493 6.427 -19.202 1.00 82.56 89 THR A N 1
ATOM 697 C CA . THR A 1 89 ? -8.000 7.382 -20.201 1.00 82.56 89 THR A CA 1
ATOM 698 C C . THR A 1 89 ? -7.386 8.579 -19.496 1.00 82.56 89 THR A C 1
ATOM 700 O O . THR A 1 89 ? -8.073 9.290 -18.770 1.00 82.56 89 THR A O 1
ATOM 703 N N . THR A 1 90 ? -6.095 8.807 -19.723 1.00 74.00 90 THR A N 1
ATOM 704 C CA . THR A 1 90 ? -5.376 9.960 -19.171 1.00 74.00 90 THR A CA 1
ATOM 705 C C . THR A 1 90 ? -5.166 11.018 -20.252 1.00 74.00 90 THR A C 1
ATOM 707 O O . THR A 1 90 ? -5.426 10.782 -21.432 1.00 74.00 90 THR A O 1
ATOM 710 N N . HIS A 1 91 ? -4.608 12.175 -19.885 1.00 72.19 91 HIS A N 1
ATOM 711 C CA . HIS A 1 91 ? -4.175 13.194 -20.855 1.00 72.19 91 HIS A CA 1
ATOM 712 C C . HIS A 1 91 ? -3.158 12.654 -21.889 1.00 72.19 91 HIS A C 1
ATOM 714 O O . HIS A 1 91 ? -2.961 13.248 -22.943 1.00 72.19 91 HIS A O 1
ATOM 720 N N . ARG A 1 92 ? -2.509 11.513 -21.612 1.00 68.19 92 ARG A N 1
ATOM 721 C CA . ARG A 1 92 ? -1.574 10.831 -22.526 1.00 68.19 92 ARG A CA 1
ATOM 722 C C . ARG A 1 92 ? -2.252 9.771 -23.411 1.00 68.19 92 ARG A C 1
ATOM 724 O O . ARG A 1 92 ? -1.559 9.014 -24.085 1.00 68.19 92 ARG A O 1
ATOM 731 N N . GLY A 1 93 ? -3.583 9.707 -23.400 1.00 72.06 93 GLY A N 1
ATOM 732 C CA . GLY A 1 93 ? -4.379 8.719 -24.123 1.00 72.06 93 GLY A CA 1
ATOM 733 C C . GLY A 1 93 ? -4.630 7.433 -23.331 1.00 72.06 93 GLY A C 1
ATOM 734 O O . GLY A 1 93 ? -4.182 7.255 -22.194 1.00 72.06 93 GLY A O 1
ATOM 735 N N . THR A 1 94 ? -5.383 6.523 -23.941 1.00 74.25 94 THR A N 1
ATOM 736 C CA . THR A 1 94 ? -5.723 5.221 -23.364 1.00 74.25 94 THR A CA 1
ATOM 737 C C . THR A 1 94 ? -4.653 4.205 -23.746 1.00 74.25 94 THR A C 1
ATOM 739 O O . THR A 1 94 ? -4.486 3.877 -24.915 1.00 74.25 94 THR A O 1
ATOM 742 N N . ASN A 1 95 ? -3.922 3.696 -22.757 1.00 72.94 95 ASN A N 1
ATOM 743 C CA . ASN A 1 95 ? -2.917 2.654 -22.952 1.00 72.94 95 ASN A CA 1
ATOM 744 C C . ASN A 1 95 ? -3.230 1.460 -22.052 1.00 72.94 95 ASN A C 1
ATOM 746 O O . ASN A 1 95 ? -3.747 1.636 -20.943 1.00 72.94 95 ASN A O 1
ATOM 750 N N . GLN A 1 96 ? -2.868 0.259 -22.510 1.00 80.12 96 GLN A N 1
ATOM 751 C CA . GLN A 1 96 ? -2.906 -0.937 -21.675 1.00 80.12 96 GLN A CA 1
ATOM 752 C C . GLN A 1 96 ? -2.040 -0.701 -20.431 1.00 80.12 96 GLN A C 1
ATOM 754 O O . GLN A 1 96 ? -0.862 -0.345 -20.539 1.00 80.12 96 GLN A O 1
ATOM 759 N N . LYS A 1 97 ? -2.634 -0.856 -19.244 1.00 84.19 97 LYS A N 1
ATOM 760 C CA . LYS A 1 97 ? -1.923 -0.619 -17.985 1.00 84.19 97 LYS A CA 1
ATOM 761 C C . LYS A 1 97 ? -0.879 -1.705 -17.765 1.00 84.19 97 LYS A C 1
ATOM 763 O O . LYS A 1 97 ? -1.148 -2.892 -17.958 1.00 84.19 97 LYS A O 1
ATOM 768 N N . ARG A 1 98 ? 0.320 -1.294 -17.358 1.00 86.81 98 ARG A N 1
ATOM 769 C CA . ARG A 1 98 ? 1.395 -2.216 -16.997 1.00 86.81 98 ARG A CA 1
ATOM 770 C C . ARG A 1 98 ? 1.258 -2.577 -15.525 1.00 86.81 98 ARG A C 1
ATOM 772 O O . ARG A 1 98 ? 0.828 -1.755 -14.716 1.00 86.81 98 ARG A O 1
ATOM 779 N N . ARG A 1 99 ? 1.650 -3.806 -15.182 1.00 88.19 99 ARG A N 1
ATOM 780 C CA . ARG A 1 99 ? 1.794 -4.205 -13.778 1.00 88.19 99 ARG A CA 1
ATOM 781 C C . ARG A 1 99 ? 2.848 -3.321 -13.117 1.00 88.19 99 ARG A C 1
ATOM 783 O O . ARG A 1 99 ? 3.905 -3.084 -13.700 1.00 88.19 99 ARG A O 1
ATOM 790 N N . VAL A 1 100 ? 2.555 -2.861 -11.906 1.00 87.94 100 VAL A N 1
ATOM 791 C CA . VAL A 1 100 ? 3.534 -2.156 -11.074 1.00 87.94 100 VAL A CA 1
ATOM 792 C C . VAL A 1 100 ? 4.554 -3.151 -10.542 1.00 87.94 100 VAL A C 1
ATOM 794 O O . VAL A 1 100 ? 4.205 -4.272 -10.171 1.00 87.94 100 VAL A O 1
ATOM 797 N N . LEU A 1 101 ? 5.817 -2.732 -10.494 1.00 88.50 101 LEU A N 1
ATOM 798 C CA . LEU A 1 101 ? 6.876 -3.519 -9.878 1.00 88.50 101 LEU A CA 1
ATOM 799 C C . LEU A 1 101 ? 6.716 -3.511 -8.351 1.00 88.50 101 LEU A C 1
ATOM 801 O O . LEU A 1 101 ? 6.849 -2.462 -7.720 1.00 88.50 101 LEU A O 1
ATOM 805 N N . MET A 1 102 ? 6.442 -4.678 -7.769 1.00 88.88 102 MET A N 1
ATOM 806 C CA . MET A 1 102 ? 6.270 -4.847 -6.324 1.00 88.88 102 MET A CA 1
ATOM 807 C C . MET A 1 102 ? 7.557 -5.329 -5.661 1.00 88.88 102 MET A C 1
ATOM 809 O O . MET A 1 102 ? 8.221 -6.249 -6.142 1.00 88.88 102 MET A O 1
ATOM 813 N N . PHE A 1 103 ? 7.905 -4.705 -4.537 1.00 89.69 103 PHE A N 1
ATOM 814 C CA . PHE A 1 103 ? 9.066 -5.068 -3.733 1.00 89.69 103 PHE A CA 1
ATOM 815 C C . PHE A 1 103 ? 8.650 -5.549 -2.343 1.00 89.69 103 PHE A C 1
ATOM 817 O O . PHE A 1 103 ? 8.429 -4.741 -1.444 1.00 89.69 103 PHE A O 1
ATOM 824 N N . ASN A 1 104 ? 8.705 -6.867 -2.135 1.00 86.31 104 ASN A N 1
ATOM 825 C CA . ASN A 1 104 ? 8.448 -7.501 -0.833 1.00 86.31 104 ASN A CA 1
ATOM 826 C C . ASN A 1 104 ? 9.426 -7.103 0.274 1.00 86.31 104 ASN A C 1
ATOM 828 O O . ASN A 1 104 ? 9.159 -7.258 1.460 1.00 86.31 104 ASN A O 1
ATOM 832 N N . LYS A 1 105 ? 10.618 -6.639 -0.101 1.00 89.25 105 LYS A N 1
ATOM 833 C CA . LYS A 1 105 ? 11.667 -6.259 0.842 1.00 89.25 105 LYS A CA 1
ATOM 834 C C . LYS A 1 105 ? 12.027 -4.809 0.613 1.00 89.25 105 LYS A C 1
ATOM 836 O O . LYS A 1 105 ? 12.557 -4.462 -0.443 1.00 89.25 105 LYS A O 1
ATOM 841 N N . TYR A 1 106 ? 11.885 -4.010 1.664 1.00 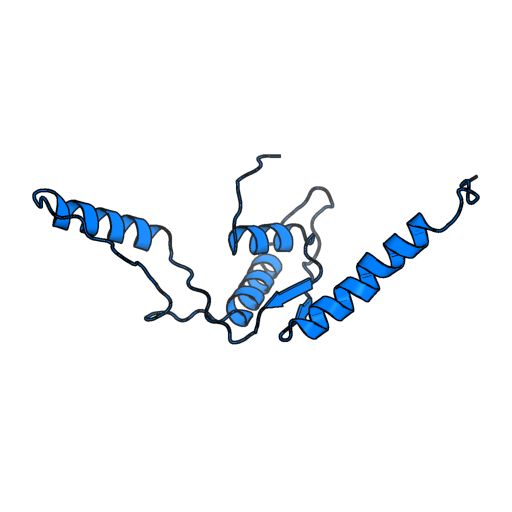88.94 106 TYR A N 1
ATOM 842 C CA . TYR A 1 106 ? 12.221 -2.589 1.648 1.00 88.94 106 TYR A CA 1
ATOM 843 C C . TYR A 1 106 ? 13.644 -2.305 1.133 1.00 88.94 106 TYR A C 1
ATOM 845 O O . TYR A 1 106 ? 13.861 -1.356 0.390 1.00 88.94 106 TYR A O 1
ATOM 853 N N . ARG A 1 107 ? 14.616 -3.184 1.418 1.00 92.12 107 ARG A N 1
ATOM 854 C CA . ARG A 1 107 ? 15.996 -3.052 0.907 1.00 92.12 107 ARG A CA 1
ATOM 855 C C . ARG A 1 107 ? 16.090 -3.090 -0.624 1.00 92.12 107 ARG A C 1
ATOM 857 O O . ARG A 1 107 ? 16.905 -2.367 -1.182 1.00 92.12 107 ARG A O 1
ATOM 864 N N . HIS A 1 108 ? 15.275 -3.907 -1.293 1.00 92.25 108 HIS A N 1
ATOM 865 C CA . HIS A 1 108 ? 15.270 -3.987 -2.760 1.00 92.25 108 HIS A CA 1
ATOM 866 C C . HIS A 1 108 ? 14.619 -2.745 -3.366 1.00 92.25 108 HIS A C 1
ATOM 868 O O . HIS A 1 108 ? 15.143 -2.198 -4.330 1.00 92.25 108 HIS A O 1
ATOM 874 N N . PHE A 1 109 ? 13.542 -2.256 -2.749 1.00 92.25 109 PHE A N 1
ATOM 875 C CA . PHE A 1 109 ? 12.929 -0.985 -3.124 1.00 92.25 109 PHE A CA 1
ATOM 876 C C . PHE A 1 109 ? 13.909 0.188 -2.982 1.00 92.25 109 PHE A C 1
ATOM 878 O O . PHE A 1 109 ? 14.049 0.998 -3.896 1.00 92.25 109 PHE A O 1
ATOM 885 N N . LEU A 1 110 ? 14.642 0.259 -1.867 1.00 92.31 110 LEU A N 1
ATOM 886 C CA . LEU A 1 110 ? 15.667 1.281 -1.661 1.00 92.31 110 LEU A CA 1
ATOM 887 C C . LEU A 1 110 ? 16.805 1.177 -2.676 1.00 92.31 110 LEU A C 1
ATOM 889 O O . LEU A 1 110 ? 17.230 2.191 -3.217 1.00 92.31 110 LEU A O 1
ATOM 893 N N . ALA A 1 111 ? 17.282 -0.034 -2.965 1.00 94.50 111 ALA A N 1
ATOM 894 C CA . ALA A 1 111 ? 18.305 -0.232 -3.985 1.00 94.50 111 ALA A CA 1
ATOM 895 C C . ALA A 1 111 ? 17.801 0.231 -5.361 1.00 94.50 111 ALA A C 1
ATOM 897 O O . ALA A 1 111 ? 18.468 1.016 -6.026 1.00 94.50 111 ALA A O 1
ATOM 898 N N . TYR A 1 112 ? 16.596 -0.182 -5.762 1.00 93.06 112 TYR A N 1
ATOM 899 C CA . TYR A 1 112 ? 15.986 0.244 -7.021 1.00 93.06 112 TYR A CA 1
ATOM 900 C C . TYR A 1 112 ? 15.841 1.766 -7.100 1.00 93.06 112 TYR A C 1
ATOM 902 O O . TYR A 1 112 ? 16.268 2.375 -8.077 1.00 93.06 112 TYR A O 1
ATOM 910 N N . THR A 1 113 ? 15.296 2.400 -6.060 1.00 91.50 113 THR A N 1
ATOM 911 C CA . THR A 1 113 ? 15.115 3.858 -6.048 1.00 91.50 113 THR A CA 1
ATOM 912 C C . THR A 1 113 ? 16.445 4.609 -6.058 1.00 91.50 113 THR A C 1
ATOM 914 O O . THR A 1 113 ? 16.568 5.636 -6.730 1.00 91.50 113 THR A O 1
ATOM 917 N N . PHE A 1 114 ? 17.465 4.066 -5.389 1.00 93.81 114 PHE A N 1
ATOM 918 C CA . PHE A 1 114 ? 18.825 4.586 -5.432 1.00 93.81 114 PHE A CA 1
ATOM 919 C C . PHE A 1 114 ? 19.404 4.546 -6.853 1.00 93.81 114 PHE A C 1
ATOM 921 O O . PHE A 1 114 ? 19.849 5.576 -7.354 1.00 93.81 114 PHE A O 1
ATOM 928 N N . PHE A 1 115 ? 19.351 3.392 -7.523 1.00 94.06 115 PHE A N 1
ATOM 929 C CA . PHE A 1 115 ? 19.935 3.226 -8.857 1.00 94.06 115 PHE A CA 1
ATOM 930 C C . PHE A 1 115 ? 19.158 3.941 -9.965 1.00 94.06 115 PHE A C 1
ATOM 932 O O . PHE A 1 115 ? 19.776 4.469 -10.884 1.00 94.06 115 PHE A O 1
ATOM 939 N N . VAL A 1 116 ? 17.826 3.968 -9.898 1.00 91.38 116 VAL A N 1
ATOM 940 C CA . VAL A 1 116 ? 16.984 4.485 -10.991 1.00 91.38 116 VAL A CA 1
ATOM 941 C C . VAL A 1 116 ? 16.704 5.979 -10.868 1.00 91.38 116 VAL A C 1
ATOM 943 O O . VAL A 1 116 ? 16.604 6.655 -11.888 1.00 91.38 116 VAL A O 1
ATOM 946 N N . TYR A 1 117 ? 16.587 6.512 -9.650 1.00 88.56 117 TYR A N 1
ATOM 947 C CA . TYR A 1 117 ? 16.233 7.921 -9.450 1.00 88.56 117 TYR A CA 1
ATOM 948 C C . TYR A 1 117 ? 17.374 8.718 -8.835 1.00 88.56 117 TYR A C 1
ATOM 950 O O . TYR A 1 117 ? 17.764 9.742 -9.385 1.00 88.56 117 TYR A O 1
ATOM 958 N N . ARG A 1 118 ? 17.941 8.261 -7.713 1.00 90.88 118 ARG A N 1
ATOM 959 C CA . ARG A 1 118 ? 18.908 9.075 -6.964 1.00 90.88 118 ARG A CA 1
ATOM 960 C C . ARG A 1 118 ? 20.237 9.244 -7.698 1.00 90.88 118 ARG A C 1
ATOM 962 O O . ARG A 1 118 ? 20.672 10.375 -7.878 1.00 90.88 118 ARG A O 1
ATOM 969 N N . LEU A 1 119 ? 20.850 8.149 -8.144 1.00 92.81 119 LEU A N 1
ATOM 970 C CA . LEU A 1 119 ? 22.143 8.193 -8.831 1.00 92.81 119 LEU A CA 1
ATOM 971 C C . LEU A 1 119 ? 22.104 9.040 -10.116 1.00 92.81 119 LEU A C 1
ATOM 973 O O . LEU A 1 119 ? 22.947 9.926 -10.247 1.00 92.81 119 LEU A O 1
ATOM 977 N N . PRO A 1 120 ? 21.137 8.861 -11.040 1.00 91.88 120 PRO A N 1
ATOM 978 C CA . PRO A 1 120 ? 21.040 9.715 -12.222 1.00 91.88 120 PRO A CA 1
ATOM 979 C C . PRO A 1 120 ? 20.845 11.195 -11.884 1.00 91.88 120 PRO A C 1
ATOM 981 O O . PRO A 1 120 ? 21.412 12.047 -12.564 1.00 91.88 120 PRO A O 1
ATOM 984 N N . MET A 1 121 ? 20.084 11.512 -10.828 1.00 89.62 121 MET A N 1
ATOM 985 C CA . MET A 1 121 ? 19.906 12.899 -10.391 1.00 89.62 121 MET A CA 1
ATOM 986 C C . MET A 1 121 ? 21.195 13.505 -9.830 1.00 89.62 121 MET A C 1
ATOM 988 O O . MET A 1 121 ? 21.523 14.634 -10.183 1.00 89.62 121 MET A O 1
ATOM 992 N N . GLU A 1 122 ? 21.949 12.768 -9.011 1.00 90.25 122 GLU A N 1
ATOM 993 C CA . GLU A 1 122 ? 23.246 13.230 -8.495 1.00 90.25 122 GLU A CA 1
ATOM 994 C C . GLU A 1 122 ? 24.247 13.466 -9.641 1.00 90.25 122 GLU A C 1
ATOM 996 O O . GLU A 1 122 ? 24.916 14.498 -9.672 1.00 90.25 122 GLU A O 1
ATOM 1001 N N . VAL A 1 123 ? 24.294 12.575 -10.638 1.00 89.94 123 VAL A N 1
ATOM 1002 C CA . VAL A 1 123 ? 25.133 12.753 -11.838 1.00 89.94 123 VAL A CA 1
ATOM 1003 C C . VAL A 1 123 ? 24.713 13.989 -12.638 1.00 89.94 123 VAL A C 1
ATOM 1005 O O . VAL A 1 123 ? 25.571 14.781 -13.022 1.00 89.94 123 VAL A O 1
ATOM 1008 N N . TYR A 1 124 ? 23.410 14.193 -12.850 1.00 86.44 124 TYR A N 1
ATOM 1009 C CA . TYR A 1 124 ? 22.884 15.348 -13.586 1.00 86.44 124 TYR A CA 1
ATOM 1010 C C . TYR A 1 124 ? 23.171 16.684 -12.881 1.00 86.44 124 TYR A C 1
ATOM 1012 O O . TYR A 1 124 ? 23.407 17.698 -13.533 1.00 86.44 124 TYR A O 1
ATOM 1020 N N . MET A 1 125 ? 23.184 16.703 -11.545 1.00 78.25 125 MET A N 1
ATOM 1021 C CA . MET A 1 125 ? 23.528 17.901 -10.770 1.00 78.25 125 MET A CA 1
ATOM 1022 C C . MET A 1 125 ? 25.035 18.196 -10.755 1.00 78.25 125 MET A C 1
ATOM 1024 O O . MET A 1 125 ? 25.424 19.355 -10.623 1.00 78.25 125 MET A O 1
ATOM 1028 N N . HIS A 1 126 ? 25.884 17.172 -10.891 1.00 68.69 126 HIS A N 1
ATOM 1029 C CA . HIS A 1 126 ? 27.343 17.314 -10.875 1.00 68.69 126 HIS A CA 1
ATOM 1030 C C . HIS A 1 126 ? 27.985 17.499 -12.257 1.00 68.69 126 HIS A C 1
ATOM 1032 O O . HIS A 1 126 ? 29.184 17.777 -12.330 1.00 68.69 126 HIS A O 1
ATOM 1038 N N . THR A 1 127 ? 27.229 17.408 -13.352 1.00 55.88 127 THR A N 1
ATOM 1039 C CA . THR A 1 127 ? 27.715 17.854 -14.662 1.00 55.88 127 THR A CA 1
ATOM 1040 C C . THR A 1 127 ? 27.747 19.386 -14.711 1.00 55.88 127 THR A C 1
ATOM 1042 O O . THR A 1 127 ? 26.685 20.003 -14.590 1.00 55.88 127 THR A O 1
ATOM 1045 N N . PRO A 1 128 ? 28.916 20.037 -14.898 1.00 52.28 128 PRO A N 1
ATOM 1046 C CA . PRO A 1 128 ? 28.944 21.467 -15.170 1.00 52.28 128 PRO A CA 1
ATOM 1047 C C . PRO A 1 128 ? 28.135 21.725 -16.443 1.00 52.28 128 PRO A C 1
ATOM 1049 O O . PRO A 1 128 ? 28.149 20.920 -17.372 1.00 52.28 128 PRO A O 1
ATOM 1052 N N . SER A 1 129 ? 27.408 22.837 -16.469 1.00 53.91 129 SER A N 1
ATOM 1053 C CA . SER A 1 129 ? 26.564 23.313 -17.567 1.00 53.91 129 SER A CA 1
ATOM 1054 C C . SER A 1 129 ? 27.353 23.492 -18.874 1.00 53.91 129 SER A C 1
ATOM 1056 O O . SER A 1 129 ? 27.719 24.604 -19.244 1.00 53.91 129 SER A O 1
ATOM 1058 N N . THR A 1 130 ? 27.676 22.396 -19.554 1.00 49.16 130 THR A N 1
ATOM 1059 C CA . THR A 1 130 ? 28.394 22.376 -20.841 1.00 49.16 130 THR A CA 1
ATOM 1060 C C . THR A 1 130 ? 27.836 21.325 -21.794 1.00 49.16 130 THR A C 1
ATOM 1062 O O . THR A 1 130 ? 28.533 20.825 -22.668 1.00 49.16 130 THR A O 1
ATOM 1065 N N . VAL A 1 131 ? 26.545 21.021 -21.674 1.00 54.31 131 VAL A N 1
ATOM 1066 C CA . VAL A 1 131 ? 25.790 20.434 -22.784 1.00 54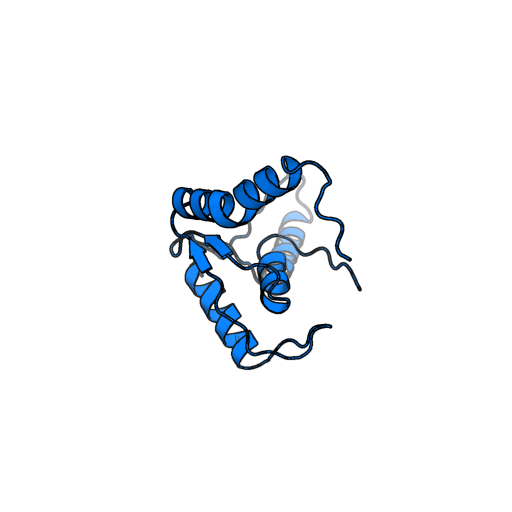.31 131 VAL A CA 1
ATOM 1067 C C . VAL A 1 131 ? 24.619 21.359 -23.075 1.00 54.31 131 VAL A C 1
ATOM 1069 O O . VAL A 1 131 ? 23.482 21.127 -22.671 1.00 54.31 131 VAL A O 1
ATOM 1072 N N . SER A 1 132 ? 24.937 22.471 -23.739 1.00 38.50 132 SER A N 1
ATOM 1073 C CA . SER A 1 132 ? 23.947 23.223 -24.498 1.00 38.50 132 SER A CA 1
ATOM 1074 C C . SER A 1 132 ? 23.466 22.307 -25.616 1.00 38.50 132 SER A C 1
ATOM 1076 O O . SER A 1 132 ? 24.240 21.940 -26.495 1.00 38.50 132 SER A O 1
ATOM 1078 N N . PHE A 1 133 ? 22.201 21.904 -25.566 1.00 47.06 133 PHE A N 1
ATOM 1079 C CA . PH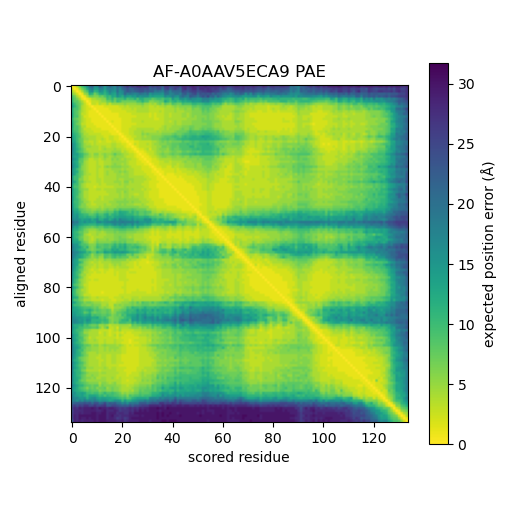E A 1 133 ? 21.520 21.419 -26.756 1.00 47.06 133 PHE A CA 1
ATOM 1080 C C . PHE A 1 133 ? 21.385 22.607 -27.715 1.00 47.06 133 PHE A C 1
ATOM 1082 O O . PHE A 1 133 ? 20.579 23.496 -27.446 1.00 47.06 133 PHE A O 1
ATOM 1089 N N . ILE A 1 134 ? 22.249 22.645 -28.734 1.00 40.62 134 ILE A N 1
ATOM 1090 C CA . ILE A 1 134 ? 22.064 23.007 -30.158 1.00 40.62 134 ILE A CA 1
ATOM 1091 C C . ILE A 1 134 ? 23.430 22.832 -30.831 1.00 40.62 134 ILE A C 1
ATOM 1093 O O . ILE A 1 134 ? 24.417 23.399 -30.312 1.00 40.62 134 ILE A O 1
#

pLDDT: mean 83.59, std 13.36, range [32.81, 96.31]

Radius of gyration: 21.43 Å; Cα contacts (8 Å, |Δi|>4): 104; chains: 1; bounding box: 56×34×60 Å

InterPro domains:
  IPR026055 Fatty acyl-CoA reductase [PTHR11011] (6-128)

Nearest PDB structures (foldseek):
  6rrv-assembly1_A  TM=1.928E-01  e=2.938E+00  Saccharomyces cerevisiae

Mean predicted aligned error: 8.71 Å

Sequence (134 aa):
MCVVECRTTDAFIVGYADQTIPCFALDDKAIIDTIPGDMVINAMLVAIATQYHKKSQVIYHISAATENPLEGNTIVEWTYRYFSIYPHTTHRGTNQKRRVLMFNKYRHFLAYTFFVYRLPMEVYMHTPSTVSFI